Protein AF-A0ABD0N964-F1 (afdb_monomer)

InterPro domains:
  IPR011993 PH-like domain superfamily [G3DSA:2.30.29.30] (1-55)
  IPR013625 Tensin/EPS8 phosphotyrosine-binding domain [PF08416] (1-55)
  IPR051484 Tensin Phosphatase [PTHR45734] (1-55)

Sequence (55 aa):
CNVLYLNSVETESLTGPQAIAKATGATMSRSPRPSATVVHFKVSAQGITLTDSQR

Nearest PDB structures (foldseek):
  1wvh-assembly1_A  TM=9.590E-01  e=3.574E-04  Gallus gallus
  2p84-assembly1_A-2  TM=5.087E-01  e=3.895E+00  Phietavirus pv37
  4ffr-assembly1_A  TM=3.576E-01  e=9.558E+00  Methanosarcina barkeri str. Fusaro

Solvent-accessible surface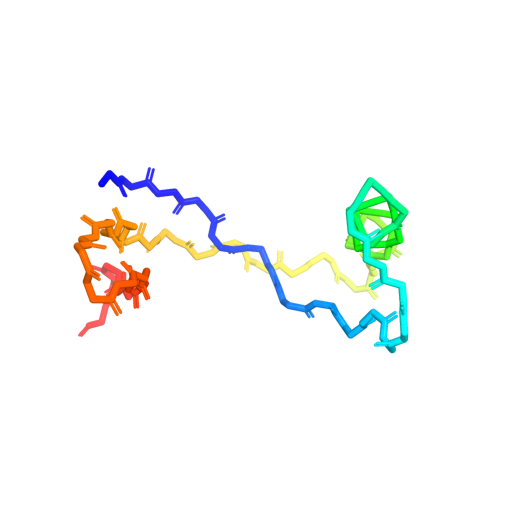 area (backbone atoms only — not comparable to full-atom values): 3532 Å² total; per-residue (Å²): 90,80,45,73,49,62,81,87,66,92,50,87,87,52,56,72,72,61,26,52,51,52,39,51,51,54,61,72,70,40,79,79,69,70,76,66,42,60,21,39,46,45,82,56,100,90,46,79,49,79,40,68,72,89,114

Radius of gyration: 13.03 Å; Cα contacts (8 Å, |Δi|>4): 61; chains: 1; bounding box: 21×26×28 Å

Mean predicted aligned error: 3.11 Å

Secondary structure (DSSP, 8-state):
-EEEE------TT--HHHHHHHHHHHHHH-SSPPPPEEEEEEEETTEE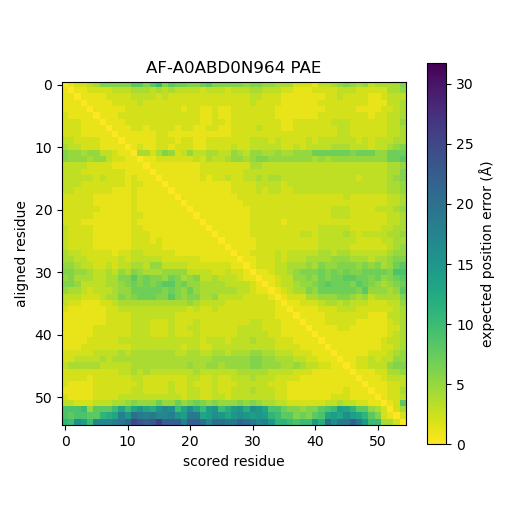EEEETT-

pLDDT: mean 94.85, std 6.78, range [59.41, 98.56]

Structure (mmCIF, N/CA/C/O backbone):
data_AF-A0ABD0N964-F1
#
_entry.id   AF-A0ABD0N964-F1
#
loop_
_atom_site.group_PDB
_atom_site.id
_atom_site.type_symbol
_atom_site.label_atom_id
_atom_site.label_alt_id
_atom_site.label_comp_id
_atom_site.label_asym_id
_atom_site.label_entity_id
_atom_site.label_seq_id
_atom_site.pdbx_PDB_ins_code
_atom_site.Cartn_x
_atom_site.Cartn_y
_atom_site.Cartn_z
_atom_site.occupancy
_atom_site.B_iso_or_equiv
_atom_site.auth_seq_id
_atom_site.auth_comp_id
_atom_site.auth_asym_id
_atom_site.auth_atom_id
_atom_site.pdbx_PDB_model_num
ATOM 1 N N . CYS A 1 1 ? -10.817 -5.520 8.048 1.00 94.19 1 CYS A N 1
ATOM 2 C CA . CYS A 1 1 ? -11.090 -6.672 7.152 1.00 94.19 1 CYS A CA 1
ATOM 3 C C . CYS A 1 1 ? -9.777 -7.325 6.755 1.00 94.19 1 CYS A C 1
ATOM 5 O O . CYS A 1 1 ? -8.783 -6.615 6.681 1.00 94.19 1 CYS A O 1
ATOM 7 N N . ASN A 1 2 ? -9.759 -8.630 6.483 1.00 96.31 2 ASN A N 1
ATOM 8 C CA . ASN A 1 2 ? -8.542 -9.302 6.018 1.00 96.31 2 ASN A CA 1
ATOM 9 C C . ASN A 1 2 ? -8.397 -9.154 4.503 1.00 96.31 2 ASN A C 1
ATOM 11 O O . ASN A 1 2 ? -9.360 -9.365 3.767 1.00 96.31 2 ASN A O 1
ATOM 15 N N . VAL A 1 3 ? -7.199 -8.786 4.056 1.00 96.75 3 VAL A N 1
ATOM 16 C CA . VAL A 1 3 ? -6.840 -8.629 2.639 1.00 96.75 3 VAL A CA 1
ATOM 17 C C . VAL A 1 3 ? -5.472 -9.253 2.374 1.00 96.75 3 VAL A C 1
ATOM 19 O O . VAL A 1 3 ? -4.732 -9.554 3.309 1.00 96.75 3 VAL A O 1
ATOM 22 N N . LEU A 1 4 ? -5.124 -9.425 1.100 1.00 95.81 4 LEU A N 1
ATOM 23 C CA . LEU A 1 4 ? -3.789 -9.848 0.685 1.00 95.81 4 LEU A CA 1
ATOM 24 C C . LEU A 1 4 ? -2.927 -8.626 0.361 1.00 95.81 4 LEU A C 1
ATOM 26 O O . LEU A 1 4 ? -3.220 -7.882 -0.573 1.00 95.81 4 LEU A O 1
ATOM 30 N N . TYR A 1 5 ? -1.844 -8.443 1.106 1.00 95.88 5 TYR A N 1
ATOM 31 C CA . TYR A 1 5 ? -0.758 -7.557 0.716 1.00 95.88 5 TYR A CA 1
ATOM 32 C C . TYR A 1 5 ? 0.134 -8.282 -0.296 1.00 95.88 5 TYR A C 1
ATOM 34 O O . TYR A 1 5 ? 0.678 -9.345 0.005 1.00 95.88 5 TYR A O 1
ATOM 42 N N . LEU A 1 6 ? 0.258 -7.722 -1.503 1.00 95.75 6 LEU A N 1
ATOM 43 C CA . LEU A 1 6 ? 1.061 -8.304 -2.585 1.00 95.75 6 LEU A CA 1
ATOM 44 C C . LEU A 1 6 ? 2.483 -7.733 -2.595 1.00 95.75 6 LEU A C 1
ATOM 46 O O . LEU A 1 6 ? 3.463 -8.474 -2.559 1.00 95.75 6 LEU A O 1
ATOM 50 N N . ASN A 1 7 ? 2.589 -6.408 -2.677 1.00 96.00 7 ASN A N 1
ATOM 51 C CA . ASN A 1 7 ? 3.824 -5.633 -2.669 1.00 96.00 7 ASN A CA 1
ATOM 52 C C . ASN A 1 7 ? 3.504 -4.127 -2.629 1.00 96.00 7 ASN A C 1
ATOM 54 O O . ASN A 1 7 ? 2.348 -3.716 -2.733 1.00 96.00 7 ASN A O 1
ATOM 58 N N . SER A 1 8 ? 4.563 -3.322 -2.560 1.00 96.31 8 SER A N 1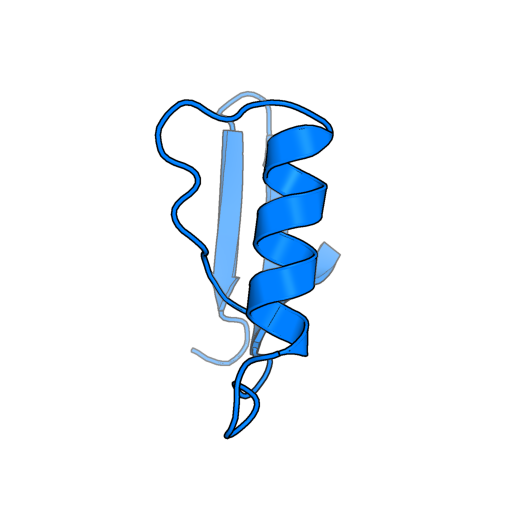
ATOM 59 C CA . SER A 1 8 ? 4.546 -1.887 -2.840 1.00 96.31 8 SER A CA 1
ATOM 60 C C . SER A 1 8 ? 5.348 -1.622 -4.112 1.00 96.31 8 SER A C 1
ATOM 62 O O . SER A 1 8 ? 6.423 -2.198 -4.293 1.00 96.31 8 SER A O 1
ATOM 64 N N . VAL A 1 9 ? 4.825 -0.771 -4.995 1.00 97.12 9 VAL A N 1
ATOM 65 C CA . VAL A 1 9 ? 5.489 -0.352 -6.238 1.00 97.12 9 VAL A CA 1
ATOM 66 C C . VAL A 1 9 ? 5.639 1.162 -6.218 1.00 97.12 9 VAL A C 1
ATOM 68 O O . VAL A 1 9 ? 4.671 1.876 -5.965 1.00 97.12 9 VAL A O 1
ATOM 71 N N . GLU A 1 10 ? 6.846 1.648 -6.492 1.00 97.69 10 GLU A N 1
ATOM 72 C CA . GLU A 1 10 ? 7.114 3.077 -6.610 1.00 97.69 10 GLU A CA 1
ATOM 73 C C . GLU A 1 10 ? 6.506 3.643 -7.901 1.00 97.69 10 GLU A C 1
ATOM 75 O O . GLU A 1 10 ? 6.643 3.082 -8.993 1.00 97.69 10 GLU A O 1
ATOM 80 N N . THR A 1 11 ? 5.789 4.758 -7.771 1.00 97.25 11 THR A N 1
ATOM 81 C CA . THR A 1 11 ? 5.006 5.364 -8.860 1.00 97.25 11 THR A CA 1
ATOM 82 C C . THR A 1 11 ? 5.568 6.702 -9.339 1.00 97.25 11 THR A C 1
ATOM 84 O O . THR A 1 11 ? 5.094 7.212 -10.353 1.00 97.25 11 THR A O 1
ATOM 87 N N . GLU A 1 12 ? 6.631 7.204 -8.701 1.00 95.38 12 GLU A N 1
ATOM 88 C CA . GLU A 1 12 ? 7.255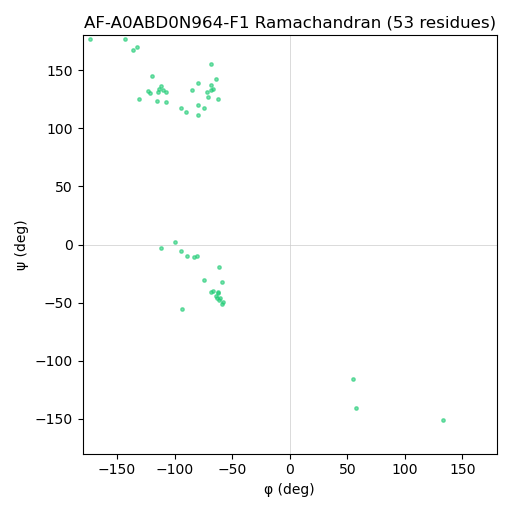 8.507 -8.968 1.00 95.38 12 GLU A CA 1
ATOM 89 C C . GLU A 1 12 ? 6.220 9.641 -8.873 1.00 95.38 12 GLU A C 1
ATOM 91 O O . GLU A 1 12 ? 5.662 9.877 -7.805 1.00 95.38 12 GLU A O 1
ATOM 96 N N . SER A 1 13 ? 5.941 10.336 -9.978 1.00 97.44 13 SER A N 1
ATOM 97 C CA . SER A 1 13 ? 4.948 11.410 -10.057 1.00 97.44 13 SER A CA 1
ATOM 98 C C . SER A 1 13 ? 3.572 10.947 -10.545 1.00 97.44 13 SER A C 1
ATOM 100 O O . SER A 1 13 ? 2.634 11.748 -10.567 1.00 97.44 13 SER A O 1
ATOM 102 N N . LEU A 1 14 ? 3.420 9.680 -10.957 1.00 98.25 14 LEU A N 1
ATOM 103 C CA . LEU A 1 14 ? 2.126 9.169 -11.403 1.00 98.25 14 LEU A CA 1
ATOM 104 C C . LEU A 1 14 ? 1.159 9.087 -10.224 1.00 98.25 14 LEU A C 1
ATOM 106 O O . LEU A 1 14 ? 1.495 8.601 -9.147 1.00 98.25 14 LEU A O 1
ATOM 110 N N . THR A 1 15 ? -0.084 9.499 -10.458 1.00 98.19 15 THR A N 1
ATOM 111 C CA . THR A 1 15 ? -1.159 9.461 -9.460 1.00 98.19 15 THR A CA 1
ATOM 112 C C . THR A 1 15 ? -2.438 8.858 -10.050 1.00 98.19 15 THR A C 1
ATOM 114 O O . THR A 1 15 ? -2.534 8.601 -11.256 1.00 98.19 15 THR A O 1
ATOM 117 N N . GLY A 1 16 ? -3.426 8.582 -9.192 1.00 98.00 16 GLY A N 1
ATOM 118 C CA . GLY A 1 16 ? -4.753 8.124 -9.611 1.00 98.00 16 GLY A CA 1
ATOM 119 C C . GLY A 1 16 ? -4.730 6.829 -10.445 1.00 98.00 16 GLY A C 1
ATOM 120 O O . GLY A 1 16 ? -3.946 5.922 -10.154 1.00 98.00 16 GLY A O 1
ATOM 121 N N . PRO A 1 17 ? -5.569 6.715 -11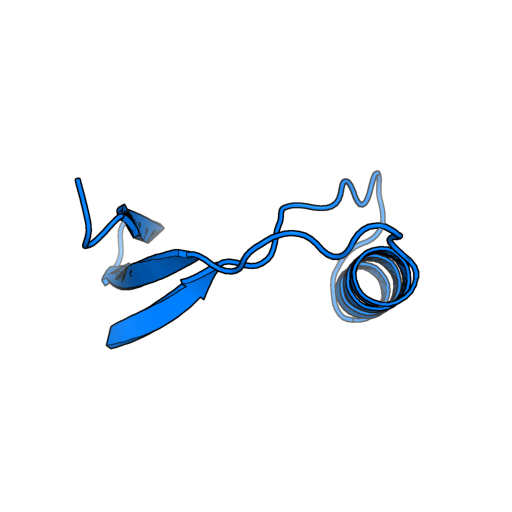.494 1.00 98.56 17 PRO A N 1
ATOM 122 C CA . PRO A 1 17 ? -5.664 5.498 -12.307 1.00 98.56 17 PRO A CA 1
ATOM 123 C C . PRO A 1 17 ? -4.352 5.070 -12.979 1.00 98.56 17 PRO A C 1
ATOM 125 O O . PRO A 1 17 ? -4.100 3.876 -13.126 1.00 98.56 17 PRO A O 1
ATOM 128 N N . GLN A 1 18 ? -3.492 6.023 -13.354 1.00 98.31 18 GLN A N 1
ATOM 129 C CA . GLN A 1 18 ? -2.211 5.728 -14.009 1.00 98.31 18 GLN A CA 1
ATOM 130 C C . GLN A 1 18 ? -1.228 5.043 -13.051 1.00 98.31 18 GLN A C 1
ATOM 132 O O . GLN A 1 18 ? -0.571 4.070 -13.422 1.00 98.31 18 GLN A O 1
ATOM 137 N N . ALA A 1 19 ? -1.178 5.492 -11.793 1.00 98.50 19 ALA A N 1
ATOM 138 C CA . ALA A 1 19 ? -0.378 4.853 -10.750 1.00 98.50 19 ALA A CA 1
ATOM 139 C C . ALA A 1 19 ? -0.836 3.410 -10.483 1.00 98.50 19 ALA A C 1
ATOM 141 O O . ALA A 1 19 ? -0.006 2.506 -10.373 1.00 98.50 19 ALA A O 1
ATOM 142 N N . ILE A 1 20 ? -2.155 3.182 -10.450 1.00 98.38 20 ILE A N 1
ATOM 143 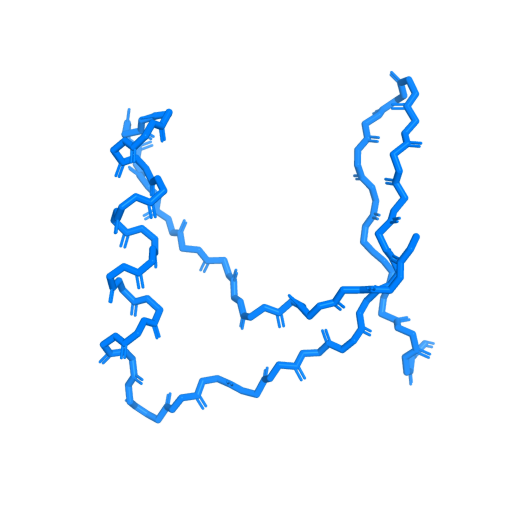C CA . ILE A 1 20 ? -2.743 1.847 -10.267 1.00 98.38 20 ILE A CA 1
ATOM 144 C C . ILE A 1 20 ? -2.382 0.932 -11.444 1.00 98.38 20 ILE A C 1
ATOM 146 O O . ILE A 1 20 ? -1.977 -0.210 -11.222 1.00 98.38 20 ILE A O 1
ATOM 150 N N . ALA A 1 21 ? -2.473 1.422 -12.686 1.00 98.25 21 ALA A N 1
ATOM 151 C CA . ALA A 1 21 ? -2.123 0.646 -13.875 1.00 98.25 21 ALA A CA 1
ATOM 152 C C . ALA A 1 21 ? -0.633 0.254 -13.893 1.00 98.25 21 ALA A C 1
ATOM 154 O O . ALA A 1 21 ? -0.320 -0.920 -14.102 1.00 98.25 21 ALA A O 1
ATOM 155 N N . LYS A 1 22 ? 0.278 1.198 -13.590 1.00 98.00 22 LYS A N 1
ATOM 156 C CA . LYS A 1 22 ? 1.727 0.931 -13.463 1.00 98.00 22 LYS A CA 1
ATOM 157 C C . LYS A 1 22 ? 2.008 -0.112 -12.383 1.00 98.00 22 LYS A C 1
ATOM 159 O O . LYS A 1 22 ? 2.691 -1.097 -12.658 1.00 98.00 22 LYS A O 1
ATOM 164 N N . ALA A 1 23 ? 1.467 0.081 -11.178 1.00 98.06 23 ALA A N 1
ATOM 165 C CA . ALA A 1 23 ? 1.671 -0.838 -10.061 1.00 98.06 23 ALA A CA 1
ATOM 166 C C . ALA A 1 23 ? 1.156 -2.247 -10.388 1.00 98.06 23 ALA A C 1
ATOM 168 O O . ALA A 1 23 ? 1.878 -3.223 -10.207 1.00 98.06 23 ALA A O 1
ATOM 169 N N . THR A 1 24 ? -0.050 -2.3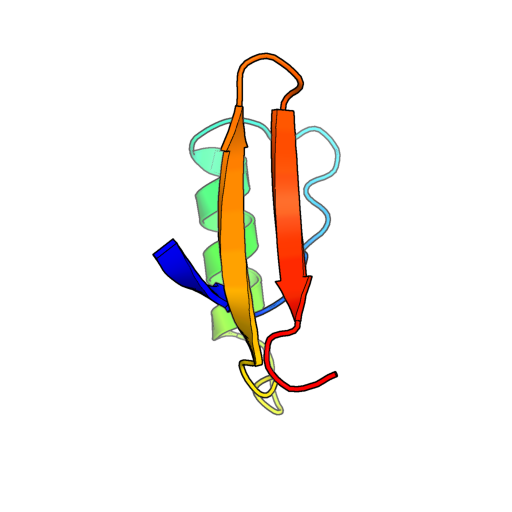52 -10.951 1.00 97.38 24 THR A N 1
ATOM 170 C CA . THR A 1 24 ? -0.643 -3.640 -11.341 1.00 97.38 24 THR A CA 1
ATOM 171 C C . THR A 1 24 ? 0.204 -4.349 -12.394 1.00 97.38 24 THR A C 1
ATOM 173 O O . THR A 1 24 ? 0.529 -5.524 -12.226 1.00 97.38 24 THR A O 1
ATOM 176 N N . GLY A 1 25 ? 0.612 -3.635 -13.450 1.00 96.94 25 GLY A N 1
ATOM 177 C CA . GLY A 1 25 ? 1.468 -4.183 -14.502 1.00 96.94 25 GLY A CA 1
ATOM 178 C C . GLY A 1 25 ? 2.791 -4.714 -13.949 1.00 96.94 25 GLY A C 1
ATOM 179 O O . GLY A 1 25 ? 3.134 -5.868 -14.196 1.00 96.94 25 GLY A O 1
ATOM 180 N N . ALA A 1 26 ? 3.478 -3.911 -13.130 1.00 96.81 26 ALA A N 1
ATOM 181 C CA . ALA A 1 26 ? 4.747 -4.284 -12.509 1.00 96.81 26 ALA A CA 1
ATOM 182 C C . ALA A 1 26 ? 4.619 -5.492 -11.565 1.00 96.81 26 ALA A C 1
ATOM 184 O O . ALA A 1 26 ? 5.477 -6.375 -11.559 1.00 96.81 26 ALA A O 1
ATOM 185 N N . THR A 1 27 ? 3.546 -5.561 -10.772 1.00 96.56 27 THR A N 1
ATOM 186 C CA . THR A 1 27 ? 3.304 -6.691 -9.865 1.00 96.56 27 THR A CA 1
ATOM 187 C C . THR A 1 27 ? 3.022 -7.981 -10.632 1.00 96.56 27 THR A C 1
ATOM 189 O O . THR A 1 27 ? 3.534 -9.031 -10.247 1.00 96.56 27 THR A O 1
ATOM 192 N N . MET A 1 28 ? 2.259 -7.923 -11.729 1.00 95.06 28 MET A N 1
ATOM 193 C CA . MET A 1 28 ? 1.941 -9.102 -12.546 1.00 95.06 28 MET A CA 1
ATOM 194 C C . MET A 1 28 ? 3.122 -9.578 -13.403 1.00 95.06 28 MET A C 1
ATOM 196 O O . MET A 1 28 ? 3.245 -10.777 -13.650 1.00 95.06 28 MET A O 1
ATOM 200 N N . SER A 1 29 ? 4.003 -8.670 -13.838 1.00 95.88 29 SER A N 1
ATOM 201 C CA . SER A 1 29 ? 5.197 -9.015 -14.622 1.00 95.88 29 SER A CA 1
ATOM 202 C C . SER A 1 29 ? 6.366 -9.522 -13.770 1.00 95.88 29 SER A C 1
ATOM 204 O O . SER A 1 29 ? 7.365 -9.993 -14.316 1.00 95.88 29 SER A O 1
ATOM 206 N N . ARG A 1 30 ? 6.287 -9.414 -12.437 1.00 93.50 30 ARG A N 1
ATOM 207 C CA . ARG A 1 30 ? 7.375 -9.794 -11.530 1.00 93.50 30 ARG A CA 1
ATOM 208 C C . ARG A 1 30 ? 7.561 -11.313 -11.479 1.00 93.50 30 ARG A C 1
ATOM 210 O O . ARG A 1 30 ? 6.632 -12.060 -11.174 1.00 93.50 30 ARG A O 1
ATOM 217 N N . SER A 1 31 ? 8.795 -11.754 -11.719 1.00 93.31 31 SER A N 1
ATOM 218 C CA . SER A 1 31 ? 9.218 -13.152 -11.619 1.00 93.31 31 SER A CA 1
ATOM 219 C C . SER A 1 31 ? 10.514 -13.253 -10.795 1.00 93.31 31 SER A C 1
ATOM 221 O O . SER A 1 31 ? 11.477 -12.564 -11.136 1.00 93.31 31 SER A O 1
ATOM 223 N N . PRO A 1 32 ? 10.560 -14.061 -9.716 1.00 90.50 32 PRO A N 1
ATOM 224 C CA . PRO A 1 32 ? 9.461 -14.873 -9.192 1.00 90.50 32 PRO A CA 1
ATOM 225 C C . PRO A 1 32 ? 8.333 -14.009 -8.605 1.00 90.50 32 PRO A C 1
ATOM 227 O O . PRO A 1 32 ? 8.550 -12.866 -8.191 1.00 90.50 32 PRO A O 1
ATOM 230 N N . ARG A 1 33 ? 7.113 -14.558 -8.573 1.00 89.00 33 ARG A N 1
ATOM 231 C CA . ARG A 1 33 ? 5.957 -13.856 -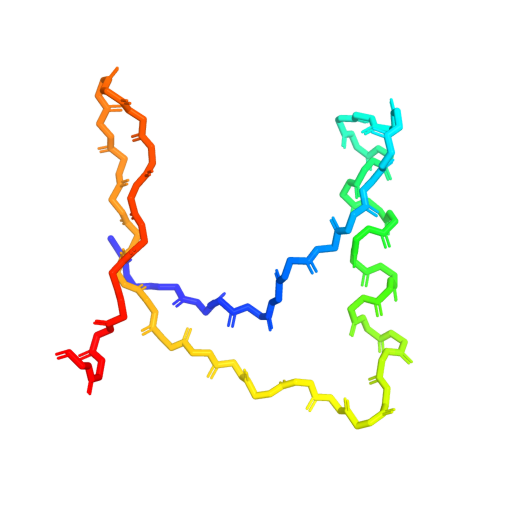7.998 1.00 89.00 33 ARG A CA 1
ATOM 232 C C . ARG A 1 33 ? 6.157 -13.689 -6.486 1.00 89.00 33 ARG A C 1
ATOM 234 O O . ARG A 1 33 ? 6.533 -14.662 -5.831 1.00 89.00 33 ARG A O 1
ATOM 241 N N . PRO A 1 34 ? 5.910 -12.497 -5.917 1.00 86.94 34 PRO A N 1
ATOM 242 C CA . PRO A 1 34 ? 5.980 -12.314 -4.474 1.00 86.94 34 PRO A CA 1
ATOM 243 C C . PRO A 1 34 ? 4.906 -13.153 -3.774 1.00 86.94 34 PRO A C 1
ATOM 245 O O . PRO A 1 34 ? 3.787 -13.282 -4.274 1.00 86.94 34 PRO A O 1
ATOM 248 N N . SER A 1 35 ? 5.248 -13.710 -2.611 1.00 91.38 35 SER A N 1
ATOM 249 C CA . SER A 1 35 ? 4.261 -14.350 -1.742 1.00 91.38 35 SER A CA 1
ATOM 250 C C . SER A 1 35 ? 3.329 -13.286 -1.172 1.00 91.38 35 SER A C 1
ATOM 252 O O . SER A 1 35 ? 3.795 -12.257 -0.685 1.00 91.38 35 SER A O 1
ATOM 254 N N . ALA A 1 36 ? 2.025 -13.540 -1.225 1.00 94.44 36 ALA A N 1
ATOM 255 C CA . ALA A 1 36 ? 1.035 -12.656 -0.632 1.00 94.44 36 ALA A CA 1
ATOM 256 C C . ALA A 1 36 ? 0.952 -12.880 0.885 1.00 94.44 36 ALA A C 1
ATOM 258 O O . ALA A 1 36 ? 0.946 -14.026 1.340 1.00 94.44 36 ALA A O 1
ATOM 259 N N . THR A 1 37 ? 0.834 -11.798 1.654 1.00 95.19 37 THR A N 1
ATOM 260 C CA . THR A 1 37 ? 0.655 -11.845 3.115 1.00 95.19 37 THR A CA 1
ATOM 261 C C . THR A 1 37 ? -0.771 -11.453 3.476 1.00 95.19 37 THR A C 1
ATOM 263 O O . THR A 1 37 ? -1.268 -10.428 3.009 1.00 95.19 37 THR A O 1
ATOM 266 N N . VAL A 1 38 ? -1.439 -12.238 4.326 1.00 96.38 38 VAL A N 1
ATOM 267 C CA . VAL A 1 38 ? -2.747 -11.848 4.871 1.00 96.38 38 VAL A CA 1
ATOM 268 C C . VAL A 1 38 ? -2.538 -10.767 5.928 1.00 96.38 38 VAL A C 1
ATOM 270 O O . VAL A 1 38 ? -1.922 -11.011 6.966 1.00 96.38 38 VAL A O 1
ATOM 273 N N . VAL A 1 39 ? -3.087 -9.581 5.682 1.00 97.06 39 VAL A N 1
ATOM 274 C CA . VAL A 1 39 ? -3.022 -8.446 6.607 1.00 97.06 39 VAL A CA 1
ATOM 275 C C . VAL A 1 39 ? -4.419 -8.014 7.031 1.00 97.06 39 VAL A C 1
ATOM 277 O O . VAL A 1 39 ? -5.369 -8.034 6.242 1.00 97.06 39 VAL A O 1
ATOM 280 N N . HIS A 1 40 ? -4.548 -7.578 8.279 1.00 97.31 40 HIS A N 1
ATOM 281 C CA . HIS A 1 40 ? -5.733 -6.888 8.747 1.00 97.31 40 HIS A CA 1
ATOM 282 C C . HIS A 1 40 ? -5.677 -5.422 8.299 1.00 97.31 40 HIS A C 1
ATOM 284 O O . HIS A 1 40 ? -4.850 -4.636 8.760 1.00 97.31 40 HIS A O 1
ATOM 290 N N . PHE A 1 41 ? -6.575 -5.063 7.387 1.00 97.81 41 PHE A N 1
ATOM 291 C CA . PHE A 1 41 ? -6.754 -3.719 6.855 1.00 97.81 41 PHE A CA 1
ATOM 292 C C . PHE A 1 41 ? -7.767 -2.957 7.710 1.00 97.81 41 PHE A C 1
ATOM 294 O O . PHE A 1 41 ? -8.956 -3.313 7.751 1.00 97.81 41 PHE A O 1
ATOM 301 N N . LYS A 1 42 ? -7.299 -1.909 8.392 1.00 97.75 42 LYS A N 1
ATOM 302 C CA . LYS A 1 42 ? -8.119 -1.015 9.216 1.00 97.75 42 LYS A CA 1
ATOM 303 C C . LYS A 1 42 ? -8.140 0.386 8.609 1.00 97.75 42 LYS A C 1
ATOM 305 O O . LYS A 1 42 ? -7.088 0.949 8.324 1.00 97.75 42 LYS A O 1
ATOM 310 N N . VAL A 1 43 ? -9.339 0.950 8.476 1.00 98.25 43 VAL A N 1
ATOM 311 C CA . VAL A 1 43 ? -9.573 2.345 8.075 1.00 98.25 43 VAL A CA 1
ATOM 312 C C . VAL A 1 43 ? -10.110 3.114 9.276 1.00 98.25 43 VAL A C 1
ATOM 314 O O . VAL A 1 43 ? -11.017 2.634 9.956 1.00 98.25 43 VAL A O 1
ATOM 317 N N . SER A 1 44 ? -9.563 4.296 9.542 1.00 97.75 44 SER A N 1
ATOM 318 C CA . SER A 1 44 ? -10.094 5.242 10.525 1.00 97.75 44 SER A CA 1
ATOM 319 C C . SER A 1 44 ? -9.929 6.683 10.043 1.00 97.75 44 SER A C 1
ATOM 321 O O . SER A 1 44 ? -9.324 6.942 9.005 1.00 97.75 44 SER A O 1
ATOM 323 N N . ALA A 1 45 ? -10.433 7.643 10.823 1.00 98.12 45 ALA A N 1
ATOM 324 C CA . ALA A 1 45 ? -10.245 9.067 10.546 1.00 98.12 45 ALA A CA 1
ATOM 325 C C . ALA A 1 45 ? -8.763 9.505 10.560 1.00 98.12 45 ALA A C 1
ATOM 327 O O . ALA A 1 45 ? -8.429 10.549 10.015 1.00 98.12 45 ALA A O 1
ATOM 328 N N . GLN A 1 46 ? -7.875 8.715 11.174 1.00 97.75 46 GLN A N 1
ATOM 329 C CA . GLN A 1 46 ? -6.432 8.972 11.246 1.00 97.75 46 GLN A CA 1
ATOM 330 C C . GLN A 1 46 ? -5.658 8.363 10.066 1.00 97.75 46 GLN A C 1
ATOM 332 O O . GLN A 1 46 ? -4.472 8.642 9.919 1.00 97.75 46 GLN A O 1
ATOM 337 N N . GLY A 1 47 ? -6.304 7.530 9.241 1.00 98.06 47 GLY A N 1
ATOM 338 C CA . GLY A 1 47 ? -5.701 6.934 8.051 1.00 98.06 47 GLY A CA 1
ATOM 339 C C . GLY A 1 47 ? -5.940 5.431 7.917 1.00 98.06 47 GLY A C 1
ATOM 340 O O . GLY A 1 47 ? -6.963 4.891 8.345 1.00 98.06 47 GLY A O 1
ATOM 341 N N . ILE A 1 48 ? -4.982 4.763 7.273 1.00 98.25 48 ILE A N 1
ATOM 342 C CA . ILE A 1 48 ? -5.008 3.328 6.975 1.00 98.25 48 ILE A CA 1
ATOM 343 C C . ILE A 1 48 ? -3.895 2.641 7.768 1.00 98.25 48 ILE A C 1
ATOM 345 O O . ILE A 1 48 ? -2.754 3.097 7.775 1.00 98.25 48 ILE A O 1
ATOM 349 N N . THR A 1 49 ? -4.216 1.522 8.416 1.00 97.75 49 THR A N 1
ATOM 350 C CA . THR A 1 49 ? -3.240 0.660 9.095 1.00 97.75 49 THR A CA 1
ATOM 351 C C . THR A 1 49 ? -3.326 -0.752 8.534 1.00 97.75 49 THR A C 1
ATOM 353 O O . THR A 1 49 ? -4.418 -1.313 8.417 1.00 97.75 49 THR A O 1
ATOM 356 N N . LEU A 1 50 ? -2.165 -1.319 8.206 1.00 97.44 50 LEU A N 1
ATOM 357 C CA . LEU A 1 50 ? -1.999 -2.719 7.829 1.00 97.44 50 LEU A CA 1
ATOM 358 C C . LEU A 1 50 ? -1.294 -3.437 8.978 1.00 97.44 50 LEU A C 1
ATOM 360 O O . LEU A 1 50 ? -0.202 -3.033 9.372 1.00 97.44 50 LEU A O 1
ATOM 364 N N . THR A 1 51 ? -1.908 -4.487 9.513 1.00 97.12 51 THR A N 1
ATOM 365 C CA . THR A 1 51 ? -1.295 -5.343 10.538 1.00 97.12 51 THR A CA 1
ATOM 366 C C . THR A 1 51 ? -1.100 -6.732 9.954 1.00 97.12 51 THR A C 1
ATOM 368 O O . THR A 1 51 ? -2.064 -7.321 9.470 1.00 97.12 51 THR A O 1
ATOM 371 N N . ASP A 1 52 ? 0.128 -7.248 9.965 1.00 94.81 52 ASP A N 1
ATOM 372 C CA . ASP A 1 52 ? 0.377 -8.646 9.611 1.00 94.81 52 ASP A CA 1
ATOM 373 C C . ASP A 1 52 ? -0.360 -9.542 10.612 1.00 94.81 52 ASP A C 1
ATOM 375 O O . ASP A 1 52 ? -0.232 -9.361 11.815 1.00 94.81 52 ASP A O 1
ATOM 379 N N . SER A 1 53 ? -1.207 -10.444 10.118 1.00 76.56 53 SER A N 1
ATOM 380 C CA . SER A 1 53 ? -2.021 -11.308 10.983 1.00 76.56 53 SER A CA 1
ATOM 381 C C . SER A 1 53 ? -1.273 -12.548 11.476 1.00 76.56 53 SER A C 1
ATOM 383 O O . SER A 1 53 ? -1.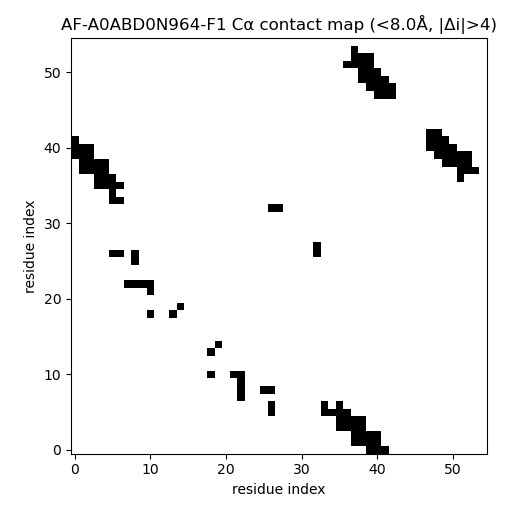775 -13.252 12.349 1.00 76.56 53 SER A O 1
ATOM 385 N N . GLN A 1 54 ? -0.092 -12.826 10.915 1.00 72.00 54 GLN A N 1
ATOM 386 C CA . GLN A 1 54 ? 0.735 -13.982 11.258 1.00 72.00 54 GLN A CA 1
ATOM 387 C C . GLN A 1 54 ? 1.875 -13.639 12.227 1.00 72.00 54 GLN A C 1
ATOM 389 O O . GLN A 1 54 ? 2.675 -14.519 12.552 1.00 72.00 54 GLN A O 1
ATOM 394 N N . ARG A 1 55 ? 1.974 -12.384 12.681 1.00 59.41 55 ARG A N 1
ATOM 395 C CA . ARG A 1 55 ? 3.061 -11.899 13.533 1.00 59.41 55 ARG A CA 1
ATOM 396 C C . ARG A 1 55 ? 2.556 -10.948 14.606 1.00 59.41 55 ARG A C 1
ATOM 398 O O . ARG A 1 55 ? 3.141 -10.991 15.709 1.00 59.41 55 ARG A O 1
#

Organism: Cirrhinus mrigala (NCBI:txid683832)

Foldseek 3Di:
DKDWDQDDDDQPPDDDPRSVVVRVVCQVPDPPHGDIFIWDWDQDPVGIDTHGPVD